Protein AF-A0A1C5N8T6-F1 (afdb_monomer_lite)

Sequence (94 aa):
MTFVACESEEKDGGWESMKWETNVSNINKNKIEVPNKGSVYVFKCTNYKSFWIYALSENGEYLSISYEDKKIEREWYSFVFTQYSESCMALLIK

Foldseek 3Di:
DDDDDPPPVDDPPDDDDWDWDKPQPDQDPNDGDADPVWDKIKIWTDPDLDDFDPWDDDPRHTDDDDSPDQKDDDDFKIWHWDRDRTTMIMITGD

Structure (mmCIF, N/CA/C/O backbone):
data_AF-A0A1C5N8T6-F1
#
_entry.id   AF-A0A1C5N8T6-F1
#
loop_
_atom_site.group_PDB
_atom_site.id
_atom_site.type_symbol
_atom_site.label_atom_id
_atom_site.label_alt_id
_atom_site.label_comp_id
_atom_site.label_asym_id
_atom_site.label_entity_id
_atom_site.label_seq_id
_atom_site.pdbx_PDB_ins_code
_atom_site.Cartn_x
_atom_site.Cartn_y
_atom_site.Cartn_z
_atom_site.occupancy
_atom_site.B_iso_or_equiv
_atom_site.auth_seq_id
_atom_site.auth_comp_id
_atom_site.auth_asym_id
_atom_site.auth_atom_id
_atom_site.pdbx_PDB_model_num
ATOM 1 N N . MET A 1 1 ? 25.421 -2.751 -43.607 1.00 40.41 1 MET A N 1
ATOM 2 C CA . MET A 1 1 ? 25.831 -3.343 -42.319 1.00 40.41 1 MET A CA 1
ATOM 3 C C . MET A 1 1 ? 24.670 -3.143 -41.369 1.00 40.41 1 MET A C 1
ATOM 5 O O . MET A 1 1 ? 24.377 -2.008 -41.026 1.00 40.41 1 MET A O 1
ATOM 9 N N . THR A 1 2 ? 23.921 -4.205 -41.096 1.00 52.16 2 THR A N 1
ATOM 10 C CA . THR A 1 2 ? 22.669 -4.133 -40.335 1.00 52.16 2 THR A CA 1
ATOM 11 C C . THR A 1 2 ? 22.968 -4.616 -38.926 1.00 52.16 2 THR A C 1
ATOM 13 O O . THR A 1 2 ? 23.339 -5.773 -38.747 1.00 52.16 2 THR A O 1
ATOM 16 N N . PHE A 1 3 ? 22.860 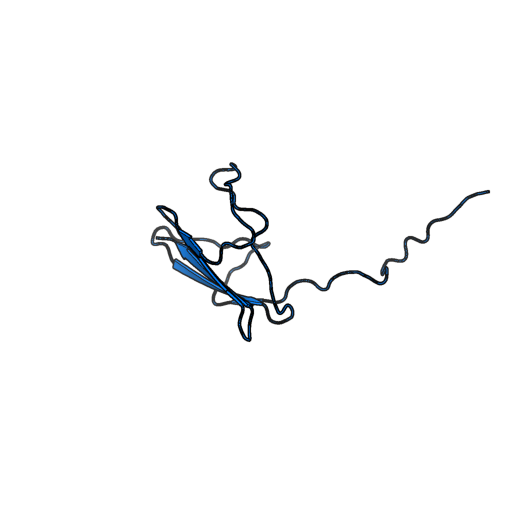-3.731 -37.938 1.00 52.78 3 PHE A N 1
ATOM 17 C CA . PHE A 1 3 ? 22.911 -4.127 -36.535 1.00 52.78 3 PHE A CA 1
ATOM 18 C C . PHE A 1 3 ? 21.529 -4.669 -36.169 1.00 52.78 3 PHE A C 1
ATOM 20 O O . PHE A 1 3 ? 20.580 -3.903 -36.024 1.00 52.78 3 PHE A O 1
ATOM 27 N N . VAL A 1 4 ? 21.397 -5.991 -36.087 1.00 61.66 4 VAL A N 1
ATOM 28 C CA . VAL A 1 4 ? 20.215 -6.627 -35.498 1.00 61.66 4 VAL A CA 1
ATOM 29 C C . VAL A 1 4 ? 20.414 -6.585 -33.988 1.00 61.66 4 VAL A C 1
ATOM 31 O O . VAL A 1 4 ? 21.268 -7.289 -33.452 1.00 61.66 4 VAL A O 1
ATOM 34 N N . ALA A 1 5 ? 19.669 -5.719 -33.304 1.00 59.19 5 ALA A N 1
ATOM 35 C CA . ALA A 1 5 ? 19.527 -5.829 -31.862 1.00 59.19 5 ALA A CA 1
ATOM 36 C C . ALA A 1 5 ? 18.722 -7.103 -31.582 1.00 59.19 5 ALA A C 1
ATOM 38 O O . ALA A 1 5 ? 17.606 -7.253 -32.072 1.00 59.19 5 ALA A O 1
ATOM 39 N N . CYS A 1 6 ? 19.309 -8.035 -30.835 1.00 58.28 6 CYS A N 1
ATOM 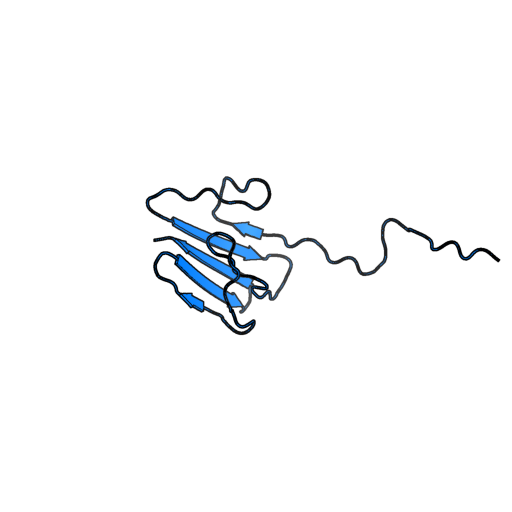40 C CA . CYS A 1 6 ? 18.601 -9.210 -30.353 1.00 58.28 6 CYS A CA 1
ATOM 41 C C . CYS A 1 6 ? 17.546 -8.726 -29.345 1.00 58.28 6 CYS A C 1
ATOM 43 O O . CYS A 1 6 ? 17.884 -8.306 -28.234 1.00 58.28 6 CYS A O 1
ATOM 45 N N . GLU A 1 7 ? 16.273 -8.723 -29.728 1.00 60.66 7 GLU A N 1
ATOM 46 C CA . GLU A 1 7 ? 15.177 -8.757 -28.761 1.00 60.66 7 GLU A CA 1
ATOM 47 C C . GLU A 1 7 ? 15.131 -10.177 -28.187 1.00 60.66 7 GLU A C 1
ATOM 49 O O . GLU A 1 7 ? 14.307 -11.000 -28.564 1.00 60.66 7 GLU A O 1
ATOM 54 N N . SER A 1 8 ? 16.097 -10.509 -27.326 1.00 58.50 8 SER A N 1
ATOM 55 C CA . SER A 1 8 ? 15.983 -11.683 -26.470 1.00 58.50 8 SER A CA 1
ATOM 56 C C . SER A 1 8 ? 14.912 -11.379 -25.425 1.00 58.50 8 SER A C 1
ATOM 58 O O . SER A 1 8 ? 15.036 -10.400 -24.686 1.00 58.50 8 SER A O 1
ATOM 60 N N . GLU A 1 9 ? 13.861 -12.198 -25.396 1.00 60.28 9 GLU A N 1
ATOM 61 C CA . GLU A 1 9 ? 12.663 -12.029 -24.557 1.00 60.28 9 GLU A CA 1
ATOM 62 C C . GLU A 1 9 ? 12.956 -12.033 -23.045 1.00 60.28 9 GLU A C 1
ATOM 64 O O . GLU A 1 9 ? 12.122 -11.607 -22.253 1.00 60.28 9 GLU A O 1
ATOM 69 N N . GLU A 1 10 ? 14.174 -12.395 -22.641 1.00 62.25 10 GLU A N 1
ATOM 70 C CA . GLU A 1 10 ? 14.678 -12.232 -21.282 1.00 62.25 10 GLU A CA 1
ATOM 71 C C . GLU A 1 10 ? 16.035 -11.529 -21.339 1.00 62.25 10 GLU A C 1
ATOM 73 O O . GLU A 1 10 ? 17.085 -12.137 -21.544 1.00 62.25 10 GLU A O 1
ATOM 78 N N . LYS A 1 11 ? 16.017 -10.199 -21.228 1.00 58.84 11 LYS A N 1
ATOM 79 C CA . LYS A 1 11 ? 17.238 -9.443 -20.950 1.00 58.84 11 LYS A CA 1
ATOM 80 C C . LYS A 1 11 ? 17.565 -9.613 -19.471 1.00 58.84 11 LYS A C 1
ATOM 82 O O . LYS A 1 11 ? 16.743 -9.262 -18.623 1.00 58.84 11 LYS A O 1
ATOM 87 N N . ASP A 1 12 ? 18.764 -10.107 -19.173 1.00 60.34 12 ASP A N 1
ATOM 88 C CA . ASP A 1 12 ? 19.332 -10.033 -17.827 1.00 60.34 12 ASP A CA 1
ATOM 89 C C . ASP A 1 12 ? 19.171 -8.598 -17.294 1.00 60.34 12 ASP A C 1
ATOM 91 O O . ASP A 1 12 ? 19.565 -7.630 -17.951 1.00 60.34 12 ASP A O 1
ATOM 95 N N . GLY A 1 13 ? 18.536 -8.453 -16.125 1.00 65.00 13 GLY A N 1
ATOM 96 C CA . GLY A 1 13 ? 18.225 -7.150 -15.519 1.00 65.00 13 GLY A CA 1
ATOM 97 C C . GLY A 1 13 ? 16.738 -6.788 -15.427 1.00 65.00 13 GLY A C 1
ATOM 98 O O . GLY A 1 13 ? 16.416 -5.687 -14.980 1.00 65.00 13 GLY A O 1
ATOM 99 N N . GLY A 1 14 ? 15.822 -7.686 -15.805 1.00 78.69 14 GLY A N 1
ATOM 100 C CA . GLY A 1 14 ? 14.407 -7.557 -15.451 1.00 78.69 14 GLY A CA 1
ATOM 101 C C . GLY A 1 14 ? 14.191 -7.687 -13.938 1.00 78.69 14 GLY A C 1
ATOM 102 O O . GLY A 1 14 ? 14.642 -8.650 -13.321 1.00 78.69 14 GLY A O 1
ATOM 103 N N . TRP A 1 15 ? 13.498 -6.725 -13.328 1.00 82.62 15 TRP A N 1
ATOM 104 C CA . TRP A 1 15 ? 13.112 -6.808 -11.918 1.00 82.62 15 TRP A CA 1
ATOM 105 C C . TRP A 1 15 ? 11.911 -7.740 -11.752 1.00 82.62 15 TRP A C 1
ATOM 107 O O . TRP A 1 15 ? 10.921 -7.620 -12.475 1.00 82.62 15 TRP A O 1
ATOM 117 N N . GLU A 1 16 ? 11.971 -8.650 -10.776 1.00 87.62 16 GLU A N 1
ATOM 118 C CA . GLU A 1 16 ? 10.823 -9.494 -10.439 1.00 87.62 16 GLU A CA 1
ATOM 119 C C . GLU A 1 16 ? 9.646 -8.617 -9.977 1.00 87.62 16 GLU A C 1
ATOM 121 O O . GLU A 1 16 ? 9.832 -7.630 -9.263 1.00 87.62 16 GLU A O 1
ATOM 126 N N . SER A 1 17 ? 8.415 -8.975 -10.344 1.00 89.56 17 SER A N 1
ATOM 127 C CA . SER A 1 17 ? 7.231 -8.276 -9.833 1.00 89.56 17 SER A CA 1
ATOM 128 C C . SER A 1 17 ? 7.151 -8.352 -8.305 1.00 89.56 17 SER A C 1
ATOM 130 O O . SER A 1 17 ? 7.484 -9.374 -7.703 1.00 89.56 17 SER A O 1
ATOM 132 N N . MET A 1 18 ? 6.679 -7.279 -7.666 1.00 89.56 18 MET A N 1
ATOM 133 C CA . MET A 1 18 ? 6.454 -7.273 -6.219 1.00 89.56 18 MET A CA 1
ATOM 134 C C . MET A 1 18 ? 5.375 -8.293 -5.838 1.00 89.56 18 MET A C 1
ATOM 136 O O . MET A 1 18 ? 4.293 -8.324 -6.427 1.00 89.56 18 MET A O 1
ATOM 140 N N . LYS A 1 19 ? 5.673 -9.112 -4.832 1.00 91.00 19 LYS A N 1
ATOM 141 C CA . LYS A 1 19 ? 4.767 -10.109 -4.261 1.00 91.00 19 LYS A CA 1
ATOM 142 C C . LYS A 1 19 ? 4.222 -9.580 -2.947 1.00 91.00 19 LYS A C 1
ATOM 144 O O . LYS A 1 19 ? 4.986 -9.124 -2.098 1.00 91.00 19 LYS A O 1
ATOM 149 N N . TRP A 1 20 ? 2.907 -9.667 -2.780 1.00 90.00 20 TRP A N 1
ATOM 150 C CA . TRP A 1 20 ? 2.206 -9.051 -1.661 1.00 90.00 20 TRP A CA 1
ATOM 151 C C . TRP A 1 20 ? 1.393 -10.073 -0.874 1.00 90.00 20 TRP A C 1
ATOM 153 O O . TRP A 1 20 ? 0.643 -10.857 -1.449 1.00 90.00 20 TRP A O 1
ATOM 163 N N . GLU A 1 21 ? 1.510 -10.015 0.445 1.00 92.62 21 GLU A N 1
ATOM 164 C CA . GLU A 1 21 ? 0.558 -10.586 1.391 1.00 92.62 21 GLU A CA 1
ATOM 165 C C . GLU A 1 21 ? -0.388 -9.468 1.848 1.00 92.62 21 GLU A C 1
ATOM 167 O O . GLU A 1 21 ? 0.054 -8.357 2.152 1.00 92.62 21 GLU A O 1
ATOM 172 N N . THR A 1 22 ? -1.698 -9.715 1.846 1.00 92.50 22 THR A N 1
ATOM 173 C CA . THR A 1 22 ? -2.687 -8.659 2.084 1.00 92.50 22 THR A CA 1
ATOM 174 C C . THR A 1 22 ? -3.982 -9.185 2.691 1.00 92.50 22 THR A C 1
ATOM 176 O O . THR A 1 22 ? -4.366 -10.330 2.463 1.00 92.50 22 THR A O 1
ATOM 179 N N . ASN A 1 23 ? -4.674 -8.332 3.451 1.00 92.00 23 ASN A N 1
ATOM 180 C CA . ASN A 1 23 ? -6.014 -8.612 3.969 1.00 92.00 23 ASN A CA 1
ATOM 181 C C . ASN A 1 23 ? -7.134 -8.322 2.949 1.00 92.00 23 ASN A C 1
ATOM 183 O O . ASN A 1 23 ? -8.309 -8.499 3.272 1.00 92.00 23 ASN A O 1
ATOM 187 N N . VAL A 1 24 ? -6.800 -7.858 1.739 1.00 88.62 24 VAL A N 1
ATOM 188 C CA . VAL A 1 24 ? -7.777 -7.574 0.681 1.00 88.62 24 VAL A CA 1
ATOM 189 C C . VAL A 1 24 ? -8.063 -8.839 -0.122 1.00 88.62 24 VAL A C 1
ATOM 191 O O . VAL A 1 24 ? -7.197 -9.337 -0.834 1.00 88.62 24 VAL A O 1
ATOM 194 N N . SER A 1 25 ? -9.294 -9.343 -0.061 1.00 79.62 25 SER A N 1
ATOM 195 C CA . SER A 1 25 ? -9.693 -10.555 -0.789 1.00 79.62 25 SER A CA 1
ATOM 196 C C . SER A 1 25 ? -9.982 -10.330 -2.280 1.00 79.62 25 SER A C 1
ATOM 198 O O . SER A 1 25 ? -9.850 -11.263 -3.065 1.00 79.62 25 SER A O 1
ATOM 200 N N . ASN A 1 26 ? -10.344 -9.106 -2.684 1.00 75.06 26 ASN A N 1
ATOM 201 C CA . ASN A 1 26 ? -10.839 -8.788 -4.031 1.00 75.06 26 ASN A CA 1
ATOM 202 C C . ASN A 1 26 ? -9.991 -7.714 -4.735 1.00 75.06 26 ASN A C 1
ATOM 204 O O . ASN A 1 26 ? -10.490 -6.643 -5.082 1.00 75.06 26 ASN A O 1
ATOM 208 N N . ILE A 1 27 ? -8.700 -7.977 -4.951 1.00 81.31 27 ILE A N 1
ATOM 209 C CA . ILE A 1 27 ? -7.868 -7.102 -5.791 1.00 81.31 27 ILE A CA 1
ATOM 210 C C . ILE A 1 27 ? -8.158 -7.415 -7.261 1.00 81.31 27 ILE A C 1
ATOM 212 O O . ILE A 1 27 ? -7.823 -8.490 -7.756 1.00 81.31 27 ILE A O 1
ATOM 216 N N . ASN A 1 28 ? -8.754 -6.465 -7.982 1.00 78.81 28 ASN A N 1
ATOM 217 C CA . ASN A 1 28 ? -9.034 -6.592 -9.413 1.00 78.81 28 ASN A CA 1
ATOM 218 C C . ASN A 1 28 ? -8.139 -5.631 -10.196 1.00 78.81 28 ASN A C 1
ATOM 220 O O . ASN A 1 28 ? -8.267 -4.418 -10.048 1.00 78.81 28 ASN A O 1
ATOM 224 N N . LYS A 1 29 ? -7.234 -6.153 -11.037 1.00 82.25 29 LYS A N 1
ATOM 225 C CA . LYS A 1 29 ? -6.339 -5.339 -11.887 1.00 82.25 29 LYS A CA 1
ATOM 226 C C . LYS A 1 29 ? -5.639 -4.206 -11.107 1.00 82.25 29 LYS A C 1
ATOM 228 O O . LYS A 1 29 ? -5.619 -3.065 -11.563 1.00 82.25 29 LYS A O 1
ATOM 233 N N . ASN A 1 30 ? -5.094 -4.517 -9.926 1.00 84.06 30 ASN A N 1
ATOM 234 C CA . ASN A 1 30 ? -4.430 -3.566 -9.015 1.00 84.06 30 ASN A CA 1
ATOM 235 C C . ASN A 1 30 ? -5.344 -2.467 -8.442 1.00 84.06 30 ASN A C 1
ATOM 237 O O . ASN A 1 30 ? -4.870 -1.407 -8.043 1.00 84.06 30 ASN A O 1
ATOM 241 N N . LYS A 1 31 ? -6.656 -2.714 -8.398 1.00 88.19 31 LYS A N 1
ATOM 242 C CA . LYS A 1 31 ? -7.646 -1.839 -7.769 1.00 88.19 31 LYS A CA 1
ATOM 243 C C . LYS A 1 31 ? -8.293 -2.547 -6.591 1.00 88.19 31 LYS A C 1
ATOM 245 O O . LYS A 1 31 ? -8.506 -3.761 -6.627 1.00 88.19 31 LYS A O 1
ATOM 250 N N . ILE A 1 32 ? -8.624 -1.759 -5.577 1.00 88.81 32 ILE A N 1
ATOM 251 C CA . ILE A 1 32 ? -9.407 -2.181 -4.420 1.00 88.81 32 ILE A CA 1
ATOM 252 C C . ILE A 1 32 ? -10.745 -1.450 -4.442 1.00 88.81 32 ILE A C 1
ATOM 254 O O . ILE A 1 32 ? -10.800 -0.257 -4.739 1.00 88.81 32 ILE A O 1
ATOM 258 N N . GLU A 1 33 ? -11.821 -2.167 -4.141 1.00 88.25 33 GLU A N 1
ATOM 259 C CA . GLU A 1 33 ? -13.125 -1.552 -3.914 1.00 88.25 33 GLU A CA 1
ATOM 260 C C . GLU A 1 33 ? -13.230 -1.128 -2.450 1.00 88.25 33 GLU A C 1
ATOM 262 O O . GLU A 1 33 ? -12.918 -1.894 -1.530 1.00 88.25 33 GLU A O 1
ATOM 267 N N . VAL A 1 34 ? -13.648 0.117 -2.240 1.00 88.25 34 VAL A N 1
ATOM 268 C CA . VAL A 1 34 ? -13.723 0.723 -0.914 1.00 88.25 34 VAL A CA 1
ATOM 269 C C . VAL A 1 34 ? -15.186 0.964 -0.561 1.00 88.25 34 VAL A C 1
ATOM 271 O O . VAL A 1 34 ? -15.866 1.685 -1.291 1.00 88.25 34 VAL A O 1
ATOM 274 N N . PRO A 1 35 ? -15.708 0.368 0.526 1.00 88.62 35 PRO A N 1
ATOM 275 C CA . PRO A 1 35 ? -17.068 0.639 0.966 1.00 88.62 35 PRO A CA 1
ATOM 276 C C . PRO A 1 35 ? -17.175 2.061 1.529 1.00 88.62 35 PRO A C 1
ATOM 278 O O . PRO A 1 35 ? -16.223 2.576 2.106 1.00 88.62 35 PRO A O 1
ATOM 281 N N . ASN A 1 36 ? -18.369 2.658 1.475 1.00 88.56 36 ASN A N 1
ATOM 282 C CA . ASN A 1 36 ? -18.618 4.027 1.964 1.00 88.56 36 ASN A CA 1
ATOM 283 C C . ASN A 1 36 ? -18.275 4.259 3.447 1.00 88.56 36 ASN A C 1
ATOM 285 O O . ASN A 1 36 ? -18.161 5.400 3.870 1.00 88.56 36 ASN A O 1
ATOM 289 N N . LYS A 1 37 ? -18.156 3.195 4.250 1.00 91.12 37 LYS A N 1
ATOM 290 C CA . LYS A 1 37 ? -17.762 3.273 5.667 1.00 91.12 37 LYS A CA 1
ATOM 291 C C . LYS A 1 37 ? -16.239 3.415 5.854 1.00 91.12 37 LYS A C 1
ATOM 293 O O . LYS A 1 37 ? -15.776 3.517 6.984 1.00 91.12 37 LYS A O 1
ATOM 298 N N . GLY A 1 38 ? -15.469 3.325 4.772 1.00 90.44 38 GLY A N 1
ATOM 299 C CA . GLY A 1 38 ? -14.026 3.177 4.847 1.00 90.44 38 GLY A CA 1
ATOM 300 C C . GLY A 1 38 ? -13.604 1.784 5.329 1.00 90.44 38 GLY A C 1
ATOM 301 O O . GLY A 1 38 ? -14.428 0.916 5.640 1.00 90.44 38 GLY A O 1
ATOM 302 N N . SER A 1 39 ? -12.296 1.541 5.330 1.00 92.25 39 SER A N 1
ATOM 303 C CA . SER A 1 39 ? -11.685 0.302 5.819 1.00 92.25 39 SER A CA 1
ATOM 304 C C . SER A 1 39 ? -10.175 0.475 5.999 1.00 92.25 39 SER A C 1
ATOM 306 O O . SER A 1 39 ? -9.604 1.509 5.645 1.00 92.25 39 SER A O 1
ATOM 308 N N . VAL A 1 40 ? -9.526 -0.556 6.540 1.00 93.38 40 VAL A N 1
ATOM 309 C CA . VAL A 1 40 ? -8.067 -0.642 6.650 1.00 93.38 40 VAL A CA 1
ATOM 310 C C . VAL A 1 40 ? -7.550 -1.729 5.719 1.00 93.38 40 VAL A C 1
ATOM 312 O O . VAL A 1 40 ? -7.961 -2.889 5.800 1.00 93.38 40 VAL A O 1
ATOM 315 N N . TYR A 1 41 ? -6.604 -1.351 4.870 1.00 93.00 41 TYR A N 1
ATOM 316 C CA . TYR A 1 41 ? -5.962 -2.212 3.890 1.00 93.00 41 TYR A CA 1
ATOM 317 C C . TYR A 1 41 ? -4.479 -2.322 4.212 1.00 93.00 41 TYR A C 1
ATOM 319 O O . TYR A 1 41 ? -3.784 -1.314 4.321 1.00 93.00 41 TYR A O 1
ATOM 327 N N . VAL A 1 42 ? -3.993 -3.545 4.378 1.00 93.25 42 VAL A N 1
ATOM 328 C CA . VAL A 1 42 ? -2.606 -3.844 4.728 1.00 93.25 42 VAL A CA 1
ATOM 329 C C . VAL A 1 42 ? -1.976 -4.625 3.587 1.00 93.25 42 VAL A C 1
ATOM 331 O O . VAL A 1 42 ? -2.540 -5.611 3.112 1.00 93.25 42 VAL A O 1
ATOM 334 N N . PHE A 1 43 ? -0.798 -4.183 3.161 1.00 92.19 43 PHE A N 1
ATOM 335 C CA . PHE A 1 43 ? 0.002 -4.801 2.114 1.00 92.19 43 PHE A CA 1
ATOM 336 C C . PHE A 1 43 ? 1.416 -5.012 2.634 1.00 92.19 43 PHE A C 1
ATOM 338 O O . PHE A 1 43 ? 2.101 -4.058 2.998 1.00 92.19 43 PHE A O 1
ATOM 345 N N . LYS A 1 44 ? 1.864 -6.260 2.652 1.00 92.56 44 LYS A N 1
ATOM 346 C CA . LYS A 1 44 ? 3.210 -6.657 3.052 1.00 92.56 44 LYS A CA 1
ATOM 347 C C . LYS A 1 44 ? 3.951 -7.191 1.836 1.00 92.56 44 LYS A C 1
ATOM 349 O O . LYS A 1 44 ? 3.514 -8.169 1.236 1.00 92.56 44 LYS A O 1
ATOM 354 N N . CYS A 1 45 ? 5.054 -6.551 1.464 1.00 91.69 45 CYS A N 1
ATOM 355 C CA . CYS A 1 45 ? 5.889 -7.014 0.363 1.00 91.69 45 CYS A CA 1
ATOM 356 C C . CYS A 1 45 ? 6.790 -8.155 0.845 1.00 91.69 45 CYS A C 1
ATOM 358 O O . CYS A 1 45 ? 7.489 -8.009 1.849 1.00 91.69 45 CYS A O 1
ATOM 360 N N . THR A 1 46 ? 6.778 -9.287 0.142 1.00 91.88 46 THR A N 1
ATOM 361 C CA . THR A 1 46 ? 7.492 -10.502 0.567 1.00 91.88 46 THR A CA 1
ATOM 362 C C . THR A 1 46 ? 8.821 -10.714 -0.152 1.00 91.88 46 THR A C 1
ATOM 364 O O . THR A 1 46 ? 9.681 -11.415 0.376 1.00 91.88 46 THR A O 1
ATOM 367 N N . ASN A 1 47 ? 9.030 -10.095 -1.321 1.00 91.75 47 ASN A N 1
ATOM 368 C CA . ASN A 1 47 ? 10.268 -10.229 -2.102 1.00 91.75 47 ASN A CA 1
ATOM 369 C C . ASN A 1 47 ? 11.110 -8.944 -2.209 1.00 91.75 47 ASN A C 1
ATOM 371 O O . ASN A 1 47 ? 12.262 -9.026 -2.629 1.00 91.75 47 ASN A O 1
ATOM 375 N N . TYR A 1 48 ? 10.604 -7.786 -1.766 1.00 88.56 48 TYR A N 1
ATOM 376 C CA . TYR A 1 48 ? 11.390 -6.549 -1.658 1.00 88.56 48 TYR A CA 1
ATOM 377 C C . TYR A 1 48 ? 11.490 -6.063 -0.211 1.00 88.56 48 TYR A C 1
ATOM 379 O O . TYR A 1 48 ? 10.493 -5.950 0.500 1.00 88.56 48 TYR A O 1
ATOM 387 N N . LYS A 1 49 ? 12.717 -5.730 0.214 1.00 86.00 49 LYS A N 1
ATOM 388 C CA . LYS A 1 49 ? 13.027 -5.271 1.581 1.00 86.00 49 LYS A CA 1
ATOM 389 C C . LYS A 1 49 ? 12.666 -3.813 1.860 1.00 86.00 49 LYS A C 1
ATOM 391 O O . LYS A 1 49 ? 12.625 -3.442 3.027 1.00 86.00 49 LYS A O 1
ATOM 396 N N . SER A 1 50 ? 12.459 -3.002 0.825 1.00 86.25 50 SER A N 1
ATOM 397 C CA . SER A 1 50 ? 12.090 -1.585 0.919 1.00 86.25 50 SER A CA 1
ATOM 398 C C . SER A 1 50 ? 11.330 -1.165 -0.339 1.00 86.25 50 SER A C 1
ATOM 400 O O . SER A 1 50 ? 11.599 -1.677 -1.427 1.00 86.25 50 SER A O 1
ATOM 402 N N . PHE A 1 51 ? 10.381 -0.246 -0.178 1.00 88.00 51 PHE A N 1
ATOM 403 C CA . PHE A 1 51 ? 9.688 0.455 -1.257 1.00 88.00 51 PHE A CA 1
ATOM 404 C C . PHE A 1 51 ? 9.252 1.840 -0.769 1.00 88.00 51 PHE A C 1
ATOM 406 O O . PHE A 1 51 ? 9.073 2.056 0.428 1.00 88.00 51 PHE A O 1
ATOM 413 N N . TRP A 1 52 ? 9.033 2.771 -1.688 1.00 87.31 52 TRP A N 1
ATOM 414 C CA . TRP A 1 52 ? 8.510 4.109 -1.402 1.00 87.31 52 TRP A CA 1
ATOM 415 C C . TRP A 1 52 ? 7.292 4.389 -2.283 1.00 87.31 52 TRP A C 1
ATOM 417 O O . TRP A 1 52 ? 7.082 3.720 -3.298 1.00 87.31 52 TRP A O 1
ATOM 427 N N . ILE A 1 53 ? 6.480 5.377 -1.907 1.00 88.06 53 ILE A N 1
ATOM 428 C CA . ILE A 1 53 ? 5.417 5.855 -2.793 1.00 88.06 53 ILE A CA 1
ATOM 429 C C . ILE A 1 53 ? 6.042 6.731 -3.867 1.00 88.06 53 ILE A C 1
ATOM 431 O O . ILE A 1 53 ? 6.713 7.715 -3.573 1.00 88.06 53 ILE A O 1
ATOM 435 N N . TYR A 1 54 ? 5.808 6.359 -5.121 1.00 89.38 54 TYR A N 1
ATOM 436 C CA . TYR A 1 54 ? 6.261 7.134 -6.270 1.00 89.38 54 TYR A CA 1
ATOM 437 C C . TYR A 1 54 ? 5.282 8.250 -6.644 1.00 89.38 54 TYR A C 1
ATOM 439 O O . TYR A 1 54 ? 5.697 9.352 -6.985 1.00 89.38 54 TYR A O 1
ATOM 447 N N . ALA A 1 55 ? 3.982 7.962 -6.582 1.00 90.88 55 ALA A N 1
ATOM 448 C CA . ALA A 1 55 ? 2.940 8.901 -6.959 1.00 90.88 55 ALA A CA 1
ATOM 449 C C . ALA A 1 55 ? 1.709 8.724 -6.073 1.00 90.88 55 ALA A C 1
ATOM 451 O O . ALA A 1 55 ? 1.311 7.603 -5.751 1.00 90.88 55 ALA A O 1
ATOM 452 N N . LEU A 1 56 ? 1.097 9.851 -5.729 1.00 91.94 56 LEU A N 1
ATOM 453 C CA . LEU A 1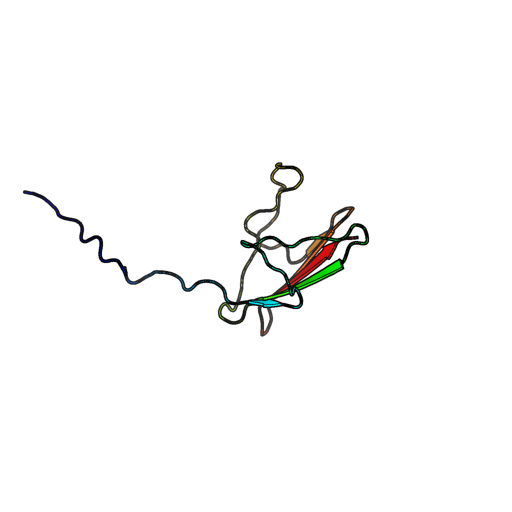 56 ? -0.210 9.922 -5.100 1.00 91.94 56 LEU A CA 1
ATOM 454 C C . LEU A 1 56 ? -1.093 10.802 -5.979 1.00 91.94 56 LEU A C 1
ATOM 456 O O . LEU A 1 56 ? -0.683 11.897 -6.360 1.00 91.94 56 LEU A O 1
ATOM 460 N N . SER A 1 57 ? -2.290 10.327 -6.304 1.00 93.38 57 SER A N 1
ATOM 461 C CA . SER A 1 57 ? -3.259 11.097 -7.077 1.00 93.38 57 SER A CA 1
ATOM 462 C C . SER A 1 57 ? -4.638 11.022 -6.450 1.00 93.38 57 SER A C 1
ATOM 464 O O . SER A 1 57 ? -5.089 9.937 -6.080 1.00 93.38 57 SER A O 1
ATOM 466 N N . GLU A 1 58 ? -5.327 12.151 -6.414 1.00 92.44 58 GLU A N 1
ATOM 467 C CA . GLU A 1 58 ? -6.678 12.286 -5.892 1.00 92.44 58 GLU A CA 1
ATOM 468 C C . GLU A 1 58 ? -7.533 13.023 -6.922 1.00 92.44 58 GLU A C 1
ATOM 470 O O . GLU A 1 58 ? -7.128 14.057 -7.441 1.00 92.44 58 GLU A O 1
ATOM 475 N N . ASN A 1 59 ? -8.689 12.457 -7.284 1.00 91.81 59 ASN A N 1
ATOM 476 C CA . ASN A 1 59 ? -9.577 13.007 -8.321 1.00 91.81 59 ASN A CA 1
ATOM 477 C C . ASN A 1 59 ? -8.883 13.305 -9.669 1.00 91.81 59 ASN A C 1
ATOM 479 O O . ASN A 1 59 ? -9.304 14.181 -10.417 1.00 91.81 59 ASN A O 1
ATOM 483 N N . GLY A 1 60 ? -7.830 12.548 -9.994 1.00 91.94 60 GLY A N 1
ATOM 484 C CA . GLY A 1 60 ? -7.038 12.725 -11.215 1.00 91.94 60 GLY A CA 1
ATOM 485 C C . GLY A 1 60 ? -5.916 13.762 -11.109 1.00 91.94 60 GLY A C 1
ATOM 486 O O . GLY A 1 60 ? -5.125 13.876 -12.043 1.00 91.94 60 GLY A O 1
ATOM 487 N N . GLU A 1 61 ? -5.792 14.466 -9.984 1.00 95.12 61 GLU A N 1
ATOM 488 C CA . GLU A 1 61 ? -4.705 15.411 -9.731 1.00 95.12 61 GLU A CA 1
ATOM 489 C C . GLU A 1 61 ? -3.581 14.756 -8.930 1.00 95.12 61 GLU A C 1
ATOM 491 O O . GLU A 1 61 ? -3.825 14.068 -7.938 1.00 95.12 61 GLU A O 1
ATOM 496 N N . TYR A 1 62 ? -2.334 14.968 -9.352 1.00 94.62 62 TYR A N 1
ATOM 497 C CA . TYR A 1 62 ? -1.168 14.473 -8.626 1.00 94.62 62 TYR A CA 1
ATOM 498 C C . TYR A 1 62 ? -0.863 15.363 -7.425 1.00 94.62 62 TYR A C 1
ATOM 500 O O . TYR A 1 62 ? -0.708 16.578 -7.547 1.00 94.62 62 TYR A O 1
ATOM 508 N N . LEU A 1 63 ? -0.727 14.735 -6.263 1.00 92.44 63 LEU A N 1
ATOM 509 C CA . LEU A 1 63 ? -0.378 15.393 -5.017 1.00 92.44 63 LEU A CA 1
ATOM 510 C C . LEU A 1 63 ? 1.130 15.304 -4.784 1.00 92.44 63 LEU A C 1
ATOM 512 O O . LEU A 1 6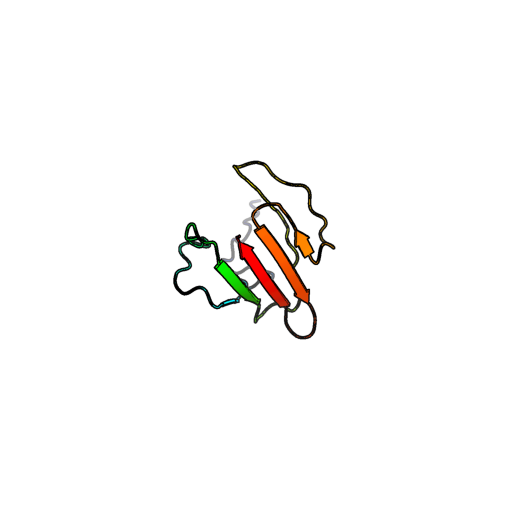3 ? 1.749 14.264 -5.010 1.00 92.44 63 LEU A O 1
ATOM 516 N N . SER A 1 64 ? 1.710 16.395 -4.282 1.00 91.12 64 SER A N 1
ATOM 517 C CA . SER A 1 64 ? 3.114 16.410 -3.874 1.00 91.12 64 SER A CA 1
ATOM 518 C C . SER A 1 64 ? 3.327 15.514 -2.653 1.00 91.12 64 SER A C 1
ATOM 520 O O . SER A 1 64 ? 2.593 15.616 -1.662 1.00 91.12 64 SER A O 1
ATOM 522 N N . ILE A 1 65 ? 4.331 14.645 -2.749 1.00 91.31 65 ILE A N 1
ATOM 523 C CA . ILE A 1 65 ? 4.777 13.709 -1.716 1.00 91.31 65 ILE A CA 1
ATOM 524 C C . ILE A 1 65 ? 6.308 13.657 -1.721 1.00 91.31 65 ILE A C 1
ATOM 526 O O . ILE A 1 65 ? 6.935 13.836 -2.768 1.00 91.31 65 ILE A O 1
ATOM 5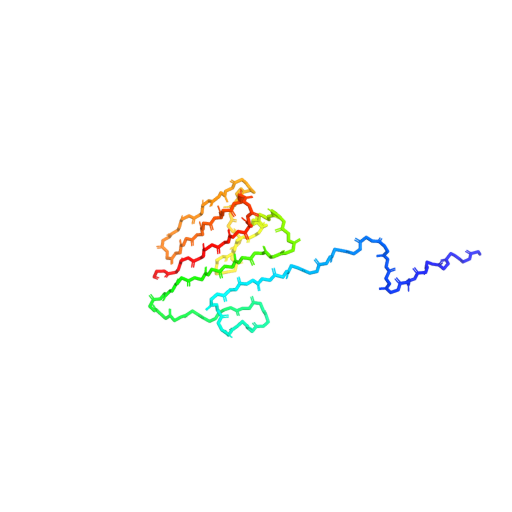30 N N . SER A 1 66 ? 6.911 13.396 -0.565 1.00 87.94 66 SER A N 1
ATOM 531 C CA . SER A 1 66 ? 8.335 13.086 -0.457 1.00 87.94 66 SER A CA 1
ATOM 532 C C . SER A 1 66 ? 8.547 11.575 -0.461 1.00 87.94 66 SER A C 1
ATOM 534 O O . SER A 1 66 ? 7.785 10.824 0.145 1.00 87.94 66 SER A O 1
ATOM 536 N N . TYR A 1 67 ? 9.633 11.110 -1.082 1.00 81.88 67 TYR A N 1
ATOM 537 C CA . TYR A 1 67 ? 10.034 9.698 -1.019 1.00 81.88 67 TYR A CA 1
ATOM 538 C C . TYR A 1 67 ? 10.436 9.264 0.406 1.00 81.88 67 TYR A C 1
ATOM 540 O O . TYR A 1 67 ? 10.507 8.070 0.691 1.00 81.88 67 TYR A O 1
ATOM 548 N N . GLU A 1 68 ? 10.683 10.223 1.304 1.00 84.25 68 GLU A N 1
ATOM 549 C CA . GLU A 1 68 ? 11.003 9.988 2.717 1.00 84.25 68 GLU A CA 1
ATOM 550 C C . GLU A 1 68 ? 9.753 9.903 3.608 1.00 84.25 68 GLU A C 1
ATOM 552 O O . GLU A 1 68 ? 9.857 9.537 4.784 1.00 84.25 68 GLU A O 1
ATOM 557 N N . ASP A 1 69 ? 8.567 10.210 3.067 1.00 85.75 69 ASP A N 1
ATOM 558 C CA . ASP A 1 69 ? 7.326 10.236 3.835 1.00 85.75 69 ASP A CA 1
ATOM 559 C C . ASP A 1 69 ? 6.928 8.821 4.262 1.00 85.75 69 ASP A C 1
ATOM 561 O O . ASP A 1 69 ? 6.373 8.030 3.502 1.00 85.75 69 ASP A O 1
ATOM 565 N N . LYS A 1 70 ? 7.167 8.509 5.539 1.00 87.12 70 LYS A N 1
ATOM 566 C CA . LYS A 1 70 ? 6.712 7.258 6.171 1.00 87.12 70 LYS A CA 1
ATOM 567 C C . LYS A 1 70 ? 5.242 7.296 6.578 1.00 87.12 70 LYS A C 1
ATOM 569 O O . LYS A 1 70 ? 4.668 6.264 6.922 1.00 87.12 70 LYS A O 1
ATOM 574 N N . LYS A 1 71 ? 4.633 8.478 6.566 1.00 91.50 71 LYS A N 1
ATOM 575 C CA . LYS A 1 71 ? 3.226 8.679 6.886 1.00 91.50 71 LYS A CA 1
ATOM 576 C C . LYS A 1 71 ? 2.683 9.833 6.057 1.00 91.50 71 LYS A C 1
ATOM 578 O O . LYS A 1 71 ? 3.260 10.913 6.065 1.00 91.50 71 LYS A O 1
ATOM 583 N N . ILE A 1 72 ? 1.547 9.609 5.408 1.00 92.25 72 ILE A N 1
ATOM 584 C CA . ILE A 1 72 ? 0.784 10.642 4.703 1.00 92.25 72 ILE A CA 1
ATOM 585 C C . ILE A 1 72 ? -0.595 10.678 5.349 1.00 92.25 72 ILE A C 1
ATOM 587 O O . ILE A 1 72 ? -1.258 9.649 5.443 1.00 92.25 72 ILE A O 1
ATOM 591 N N . GLU A 1 73 ? -1.032 11.841 5.818 1.00 93.62 73 GLU A N 1
ATOM 592 C CA . GLU A 1 73 ? -2.336 12.007 6.460 1.00 93.62 73 GLU A CA 1
ATOM 593 C C . GLU A 1 73 ? -3.133 13.100 5.756 1.00 93.62 73 GLU A C 1
ATOM 595 O O . GLU A 1 73 ? -2.636 14.204 5.531 1.00 93.62 73 GLU A O 1
ATOM 600 N N . ARG A 1 74 ? -4.363 12.759 5.374 1.00 91.94 74 ARG A N 1
ATOM 601 C CA . ARG A 1 74 ? -5.311 13.624 4.677 1.00 91.94 74 ARG A CA 1
ATOM 602 C C . ARG A 1 74 ? -6.668 13.546 5.372 1.00 91.94 74 ARG A C 1
ATOM 604 O O . ARG A 1 74 ? -6.837 12.851 6.377 1.00 91.94 74 ARG A O 1
ATOM 611 N N . GLU A 1 75 ? -7.628 14.290 4.837 1.00 92.62 75 GLU A N 1
ATOM 612 C CA . GLU A 1 75 ? -8.960 14.416 5.422 1.00 92.62 75 GLU A CA 1
ATOM 613 C C . GLU A 1 75 ? -9.679 13.060 5.511 1.00 92.62 75 GLU A C 1
ATOM 615 O O . GLU A 1 75 ? -10.054 12.636 6.604 1.00 92.62 75 GLU A O 1
ATOM 620 N N . TRP A 1 76 ? -9.776 12.333 4.393 1.00 92.12 76 TRP A N 1
ATOM 621 C CA . TRP A 1 76 ? -10.539 11.082 4.293 1.00 92.12 76 TRP A CA 1
ATOM 622 C C . TRP A 1 76 ? -9.671 9.811 4.189 1.00 92.12 76 TRP A C 1
ATOM 624 O O . TRP A 1 76 ? -10.198 8.700 4.178 1.00 92.12 76 TRP A O 1
ATOM 634 N N . TYR A 1 77 ? -8.337 9.929 4.175 1.00 93.81 77 TYR A N 1
ATOM 635 C CA . TYR A 1 77 ? -7.430 8.773 4.194 1.00 93.81 77 TYR A CA 1
ATOM 636 C C . TYR A 1 77 ? -6.096 9.047 4.887 1.00 93.81 77 TYR A C 1
ATOM 638 O O . TYR A 1 77 ? -5.677 10.190 5.083 1.00 93.81 77 TYR A O 1
ATOM 646 N N . SER A 1 78 ? -5.389 7.973 5.225 1.00 94.38 78 SER A N 1
ATOM 647 C CA . SER A 1 78 ? -3.982 8.027 5.601 1.00 94.38 78 SER A CA 1
ATOM 648 C C . SER A 1 78 ? -3.217 6.785 5.157 1.00 94.38 78 SER A C 1
ATOM 650 O O . SER A 1 78 ? -3.764 5.687 5.061 1.00 94.38 78 SER A O 1
ATOM 652 N N . PHE A 1 79 ? -1.925 6.973 4.912 1.00 92.06 79 PHE A N 1
ATOM 653 C CA . PHE A 1 79 ? -0.968 5.912 4.645 1.00 92.06 79 PHE A CA 1
ATOM 654 C C . PHE A 1 79 ? 0.080 5.871 5.750 1.00 92.06 79 PHE A C 1
ATOM 656 O O . PHE A 1 79 ? 0.546 6.918 6.207 1.00 92.06 79 PHE A O 1
ATOM 663 N N . VAL A 1 80 ? 0.489 4.669 6.143 1.00 91.81 80 VAL A N 1
ATOM 664 C CA . VAL A 1 80 ? 1.639 4.43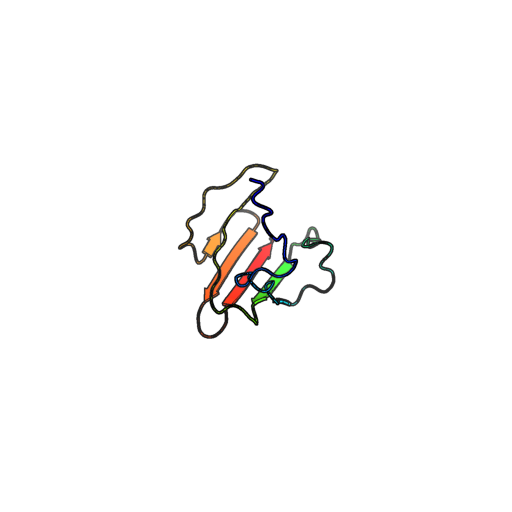6 7.019 1.00 91.81 80 VAL A CA 1
ATOM 665 C C . VAL A 1 80 ? 2.522 3.367 6.391 1.00 91.81 80 VAL A C 1
ATOM 667 O O . VAL A 1 80 ? 2.036 2.304 6.002 1.00 91.81 80 VAL A O 1
ATOM 670 N N . PHE A 1 81 ? 3.821 3.645 6.325 1.00 88.38 81 PHE A N 1
ATOM 671 C CA . PHE A 1 81 ? 4.842 2.745 5.804 1.00 88.38 81 PHE A CA 1
ATOM 672 C C . PHE A 1 81 ? 5.775 2.327 6.931 1.00 88.38 81 PHE A C 1
ATOM 674 O O . PHE A 1 81 ? 6.339 3.164 7.643 1.00 88.38 81 PHE A O 1
ATOM 681 N N . THR A 1 82 ? 5.979 1.024 7.071 1.00 83.38 82 THR A N 1
ATOM 682 C CA . THR A 1 82 ? 6.980 0.467 7.975 1.00 83.38 82 THR A CA 1
ATOM 683 C C . THR A 1 82 ? 7.999 -0.314 7.158 1.00 83.38 82 THR A C 1
ATOM 685 O O . THR A 1 82 ? 7.656 -1.173 6.353 1.00 83.38 82 THR A O 1
ATOM 688 N N . GLN A 1 83 ? 9.270 0.036 7.339 1.00 69.94 83 GLN A N 1
ATOM 689 C CA . GLN A 1 83 ? 10.410 -0.596 6.680 1.00 69.94 83 GLN A CA 1
ATOM 690 C C . GLN A 1 83 ? 11.398 -0.984 7.781 1.00 69.94 83 GLN A C 1
ATOM 692 O O . GLN A 1 83 ? 12.283 -0.207 8.138 1.00 69.94 83 GLN A O 1
ATOM 697 N N . TYR A 1 84 ? 11.165 -2.137 8.403 1.00 65.69 84 TYR A N 1
ATOM 698 C CA . TYR A 1 84 ? 12.082 -2.709 9.392 1.00 65.69 84 TYR A CA 1
ATOM 699 C C . TYR A 1 84 ? 12.606 -4.044 8.855 1.00 65.69 84 TYR A C 1
ATOM 701 O O . TYR A 1 84 ? 13.377 -4.058 7.900 1.00 65.69 84 TYR A O 1
ATOM 709 N N . SER A 1 85 ? 12.174 -5.169 9.425 1.00 63.66 85 SER A N 1
ATOM 710 C CA . SER A 1 85 ? 12.477 -6.515 8.918 1.00 63.66 85 SER A CA 1
ATOM 711 C C . SER A 1 85 ? 11.650 -6.893 7.688 1.00 63.66 85 SER A C 1
ATOM 713 O O . SER A 1 85 ? 12.063 -7.737 6.899 1.00 63.66 85 SER A O 1
ATOM 715 N N . GLU A 1 86 ? 10.486 -6.267 7.535 1.00 69.75 86 GLU A N 1
ATOM 716 C CA . GLU A 1 86 ? 9.532 -6.471 6.452 1.00 69.75 86 GLU A CA 1
ATOM 717 C C . GLU A 1 86 ? 9.051 -5.094 5.986 1.00 69.75 86 GLU A C 1
ATOM 719 O O . GLU A 1 86 ? 8.993 -4.153 6.787 1.00 69.75 86 GLU A O 1
ATOM 724 N N . SER A 1 87 ? 8.749 -4.968 4.694 1.00 84.44 87 SER A N 1
ATOM 725 C CA . SER A 1 87 ? 8.182 -3.741 4.142 1.00 84.44 87 SER A CA 1
ATOM 726 C C . SER A 1 87 ? 6.671 -3.849 4.072 1.00 84.44 87 SER A C 1
ATOM 728 O O . SER A 1 87 ? 6.136 -4.639 3.293 1.00 84.44 87 SER A O 1
ATOM 730 N N . CYS A 1 88 ? 5.990 -3.037 4.875 1.00 89.19 88 CYS A N 1
ATOM 731 C CA . CYS A 1 88 ? 4.540 -3.027 4.975 1.00 89.19 88 CYS A CA 1
ATOM 732 C C . CYS A 1 88 ? 3.976 -1.627 4.731 1.00 89.19 88 CYS A C 1
ATOM 734 O O . CYS A 1 88 ? 4.552 -0.611 5.125 1.00 89.19 88 CYS A O 1
ATOM 736 N N . MET A 1 89 ? 2.807 -1.594 4.105 1.00 91.69 89 MET A N 1
ATOM 737 C CA . MET A 1 89 ? 1.980 -0.417 3.903 1.00 91.69 89 MET A CA 1
ATOM 738 C C . MET A 1 89 ? 0.614 -0.671 4.528 1.00 91.69 89 MET A C 1
ATOM 740 O O . MET A 1 89 ? 0.001 -1.709 4.284 1.00 91.69 89 MET A O 1
ATOM 744 N N . ALA A 1 90 ? 0.123 0.295 5.293 1.00 92.06 90 ALA A N 1
ATOM 745 C CA . ALA A 1 90 ? -1.260 0.346 5.738 1.00 92.06 90 ALA A CA 1
ATOM 746 C C . ALA A 1 90 ? -1.935 1.586 5.144 1.00 92.06 90 ALA A C 1
ATOM 748 O O . ALA A 1 90 ? -1.434 2.697 5.309 1.00 92.06 90 ALA A O 1
ATOM 749 N N . LEU A 1 91 ? -3.066 1.387 4.471 1.00 92.19 91 LEU A N 1
ATOM 750 C CA . LEU A 1 91 ? -3.969 2.427 3.990 1.00 92.19 91 LEU A CA 1
ATOM 751 C C . LEU A 1 91 ? -5.242 2.387 4.835 1.00 92.19 91 LEU A C 1
ATOM 753 O O . LEU A 1 91 ? -5.952 1.384 4.856 1.00 92.19 91 LEU A O 1
ATOM 757 N N . LEU A 1 92 ? -5.530 3.487 5.515 1.00 93.19 92 LEU A N 1
ATOM 758 C CA . LEU A 1 92 ? -6.786 3.724 6.212 1.00 93.19 92 LEU A CA 1
ATOM 759 C C . LEU A 1 92 ? -7.638 4.672 5.370 1.00 93.19 92 LEU A C 1
ATOM 761 O O . LEU A 1 92 ? -7.180 5.759 5.030 1.00 93.19 92 LEU A O 1
ATOM 765 N N . ILE A 1 93 ? -8.880 4.287 5.095 1.00 91.81 93 ILE A N 1
ATOM 766 C CA . ILE A 1 93 ? -9.905 5.167 4.524 1.00 91.81 93 ILE A CA 1
ATOM 767 C C . ILE A 1 93 ? -10.986 5.368 5.587 1.00 91.81 93 ILE A C 1
ATOM 769 O O . ILE A 1 93 ? -11.397 4.389 6.216 1.00 91.81 93 ILE A O 1
ATOM 773 N N . LYS A 1 94 ? -11.369 6.626 5.820 1.00 89.31 94 LYS A N 1
ATOM 774 C CA . LYS A 1 94 ? -12.281 7.074 6.882 1.00 89.31 94 LYS A CA 1
ATOM 775 C C . LYS A 1 94 ? -13.680 7.354 6.345 1.00 89.31 94 LYS A C 1
ATOM 777 O O . LYS A 1 94 ? -13.779 7.779 5.174 1.00 89.31 94 LYS A O 1
#

Radius of gyration: 17.67 Å; chains: 1; bounding box: 44×29×52 Å

Secondary structure (DSSP, 8-state):
--------SS-TTPPPPPPEEES-S--BTTB----TT-EEEEEEESS-S------EEETTEEEP--TT-SEEE-SSEEEEEEESSSEEEEEEE-

pLDDT: mean 84.03, std 12.25, range [40.41, 95.12]